Protein AF-A0A7H8INF2-F1 (afdb_monomer)

Solvent-accessible surface area (backbone atoms only — not comparable to full-atom values): 5301 Å² total; per-residue (Å²): 137,90,86,74,92,75,54,72,59,61,52,44,29,52,52,53,50,51,50,43,66,57,12,37,35,76,91,77,58,73,80,75,69,67,49,59,45,51,92,75,54,34,36,31,44,58,86,66,32,38,35,39,68,33,82,95,66,64,28,26,34,40,41,36,79,45,101,47,98,79,46,30,24,38,45,35,35,16,37,84,41,30,78,78,48,74,48,77,44,70,64,126

Structure (mmCIF, N/CA/C/O backbone):
data_AF-A0A7H8INF2-F1
#
_entry.id   AF-A0A7H8INF2-F1
#
loop_
_atom_site.group_PDB
_atom_site.id
_atom_site.type_symbol
_atom_site.label_atom_id
_atom_site.label_alt_id
_atom_site.label_comp_id
_atom_site.label_asym_id
_atom_site.label_entity_id
_atom_site.label_seq_id
_atom_site.pdbx_PDB_ins_code
_atom_site.Cartn_x
_atom_site.Cartn_y
_atom_site.Cartn_z
_atom_site.occupancy
_atom_site.B_iso_or_equiv
_atom_site.auth_seq_id
_atom_site.auth_comp_id
_atom_site.auth_asym_id
_atom_site.auth_atom_id
_atom_site.pdbx_PDB_model_num
ATOM 1 N N . MET A 1 1 ? -24.254 -4.826 23.995 1.00 55.56 1 MET A N 1
ATOM 2 C CA . MET A 1 1 ? -23.124 -4.205 23.269 1.00 55.56 1 MET A CA 1
ATOM 3 C C . MET A 1 1 ? -21.826 -4.576 23.984 1.00 55.56 1 MET A C 1
ATOM 5 O O . MET A 1 1 ? -21.693 -4.236 25.150 1.00 55.56 1 MET A O 1
ATOM 9 N N . ARG A 1 2 ? -20.917 -5.347 23.365 1.00 65.19 2 ARG A N 1
ATOM 10 C CA . ARG A 1 2 ? -19.604 -5.676 23.958 1.00 65.19 2 ARG A CA 1
ATOM 11 C C . ARG A 1 2 ? -18.587 -4.647 23.466 1.00 65.19 2 ARG A C 1
ATOM 13 O O . ARG A 1 2 ? -18.207 -4.692 22.303 1.00 65.19 2 ARG A O 1
ATOM 20 N N . VAL A 1 3 ? -18.180 -3.726 24.332 1.00 75.81 3 VAL A N 1
ATOM 21 C CA . VAL A 1 3 ? -17.122 -2.750 24.035 1.00 75.81 3 VAL A CA 1
ATOM 22 C C . VAL A 1 3 ? -15.789 -3.372 24.444 1.00 75.81 3 VAL A C 1
ATOM 24 O O . VAL A 1 3 ? -15.645 -3.823 25.578 1.00 75.81 3 VAL A O 1
ATOM 27 N N . LYS A 1 4 ? -14.829 -3.442 23.518 1.00 80.12 4 LYS A N 1
ATOM 28 C CA . LYS A 1 4 ? -13.450 -3.841 23.822 1.00 80.12 4 LYS A CA 1
ATOM 29 C C . LYS A 1 4 ? -12.559 -2.601 23.752 1.00 80.12 4 LYS A C 1
ATOM 31 O O . LYS A 1 4 ? -12.688 -1.855 22.781 1.00 80.12 4 LYS A O 1
ATOM 36 N N . PRO A 1 5 ? -11.660 -2.379 24.725 1.00 80.06 5 PRO A N 1
ATOM 37 C CA . PRO A 1 5 ? -10.669 -1.321 24.606 1.00 80.06 5 PRO A CA 1
ATOM 38 C C . PRO A 1 5 ? -9.761 -1.601 23.400 1.00 80.06 5 PRO A C 1
ATOM 40 O O . PRO A 1 5 ? -9.322 -2.734 23.182 1.00 80.06 5 PRO A O 1
ATOM 43 N N . VAL A 1 6 ? -9.504 -0.562 22.610 1.00 81.44 6 VAL A N 1
ATOM 44 C CA . VAL A 1 6 ? -8.567 -0.582 21.482 1.00 81.44 6 VAL A CA 1
ATOM 45 C C . VAL A 1 6 ? -7.364 0.255 21.894 1.00 81.44 6 VAL A C 1
ATOM 47 O O . VAL A 1 6 ? -7.522 1.413 22.272 1.00 81.44 6 VAL A O 1
ATOM 50 N N . ASP A 1 7 ? -6.170 -0.332 21.863 1.00 87.19 7 ASP A N 1
ATOM 51 C CA . ASP A 1 7 ? -4.945 0.428 22.098 1.00 87.19 7 ASP A CA 1
ATOM 52 C C . ASP A 1 7 ? -4.618 1.344 20.904 1.00 87.19 7 ASP A C 1
ATOM 54 O O . ASP A 1 7 ? -5.080 1.139 19.777 1.00 87.19 7 ASP A O 1
ATOM 58 N N . GLY A 1 8 ? -3.795 2.366 21.145 1.00 81.94 8 GLY A N 1
ATOM 59 C CA . GLY A 1 8 ? -3.453 3.357 20.123 1.00 81.94 8 GLY A CA 1
ATOM 60 C C . GLY A 1 8 ? -2.758 2.772 18.888 1.00 81.94 8 GLY A C 1
A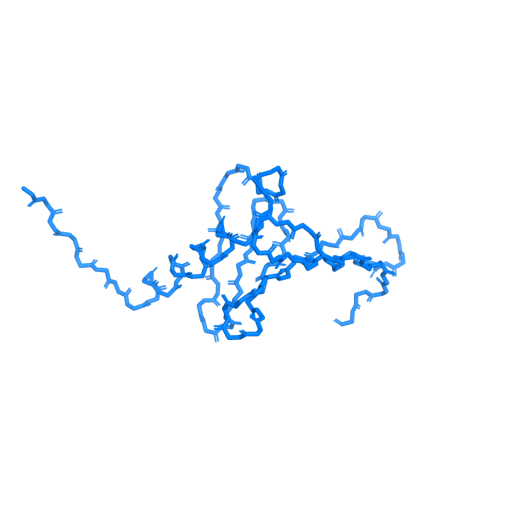TOM 61 O O . GLY A 1 8 ? -2.917 3.316 17.799 1.00 81.94 8 GLY A O 1
ATOM 62 N N . ARG A 1 9 ? -2.038 1.647 19.013 1.00 82.81 9 ARG A N 1
ATOM 63 C CA . ARG A 1 9 ? -1.349 1.012 17.876 1.00 82.81 9 ARG A CA 1
ATOM 64 C C . ARG A 1 9 ? -2.341 0.309 16.963 1.00 82.81 9 ARG A C 1
ATOM 66 O O . ARG A 1 9 ? -2.270 0.475 15.749 1.00 82.81 9 ARG A O 1
ATOM 73 N N . ARG A 1 10 ? -3.299 -0.419 17.540 1.00 83.12 10 ARG A N 1
ATOM 74 C CA . ARG A 1 10 ? -4.409 -1.033 16.800 1.00 83.12 10 ARG A CA 1
ATOM 75 C C . ARG A 1 10 ? -5.262 0.020 16.103 1.00 83.12 10 ARG A C 1
ATOM 77 O O . ARG A 1 10 ? -5.588 -0.152 14.933 1.00 83.12 10 ARG A O 1
ATOM 84 N N . ALA A 1 11 ? -5.582 1.119 16.789 1.00 85.31 11 ALA A N 1
ATOM 85 C CA . ALA A 1 11 ? -6.325 2.226 16.190 1.00 85.31 11 ALA A CA 1
ATOM 86 C C . ALA A 1 11 ? -5.552 2.879 15.030 1.00 85.31 11 ALA A C 1
ATOM 88 O O . ALA A 1 11 ? -6.130 3.143 13.976 1.00 85.31 11 ALA A O 1
ATOM 89 N N . ALA A 1 12 ? -4.242 3.089 15.193 1.00 85.19 12 ALA A N 1
ATOM 90 C CA . ALA A 1 12 ? -3.389 3.624 14.138 1.00 85.19 12 ALA A CA 1
ATOM 91 C C . ALA A 1 12 ? -3.325 2.685 12.924 1.00 85.19 12 ALA A C 1
ATOM 93 O O . ALA A 1 12 ? -3.567 3.138 11.811 1.00 85.19 12 ALA A O 1
ATOM 94 N N . GLY A 1 13 ? -3.098 1.383 13.125 1.00 87.19 13 GLY A N 1
ATOM 95 C CA . GLY A 1 13 ? -3.095 0.396 12.039 1.00 87.19 13 GLY A CA 1
ATOM 96 C C . GLY A 1 13 ? -4.424 0.343 11.279 1.00 87.19 13 GLY A C 1
ATOM 97 O O . GLY A 1 13 ? -4.434 0.364 10.051 1.00 87.19 13 GLY A O 1
ATOM 98 N N . ALA A 1 14 ? -5.554 0.372 11.994 1.00 88.19 14 ALA A N 1
ATOM 99 C CA . ALA A 1 14 ? -6.878 0.425 11.374 1.00 88.19 14 ALA A CA 1
ATOM 100 C C . ALA A 1 14 ? -7.094 1.711 10.557 1.00 88.19 14 ALA A C 1
ATOM 102 O O . ALA A 1 14 ? -7.653 1.658 9.463 1.00 88.19 14 ALA A O 1
ATOM 103 N N . ARG A 1 15 ? -6.618 2.863 11.054 1.00 88.75 15 ARG A N 1
ATOM 104 C CA . ARG A 1 15 ? -6.662 4.129 10.310 1.00 88.75 15 ARG A CA 1
ATOM 105 C C . ARG A 1 15 ? -5.827 4.057 9.035 1.00 88.75 15 ARG A C 1
ATOM 107 O O . ARG A 1 15 ? -6.292 4.535 8.008 1.00 88.75 15 ARG A O 1
ATOM 114 N N . LEU A 1 16 ? -4.634 3.460 9.089 1.00 89.81 16 LEU A N 1
ATOM 115 C CA . LEU A 1 16 ? -3.808 3.282 7.895 1.00 89.81 16 LEU A CA 1
ATOM 116 C C . LEU A 1 16 ? -4.549 2.452 6.841 1.00 89.81 16 LEU A C 1
ATOM 118 O O . LEU A 1 16 ? -4.615 2.848 5.679 1.00 89.81 16 LEU A O 1
ATOM 122 N N . LEU A 1 17 ? -5.156 1.338 7.264 1.00 91.56 17 LEU A N 1
ATOM 123 C CA . LEU A 1 17 ? -5.887 0.450 6.360 1.00 91.56 17 LEU A CA 1
ATOM 124 C C . LEU A 1 17 ? -7.084 1.158 5.724 1.00 91.56 17 LEU A C 1
ATOM 126 O O . LEU A 1 17 ? -7.309 1.019 4.527 1.00 91.56 17 LEU A O 1
ATOM 130 N N . ALA A 1 18 ? -7.816 1.961 6.498 1.00 91.94 18 ALA A N 1
ATOM 131 C CA . ALA A 1 18 ? -8.941 2.734 5.982 1.00 91.94 18 ALA A CA 1
ATOM 132 C C . ALA A 1 18 ? -8.525 3.707 4.865 1.00 91.94 18 ALA A C 1
ATOM 134 O O . ALA A 1 18 ? -9.226 3.803 3.862 1.00 91.94 18 ALA A O 1
ATOM 135 N N . VAL A 1 19 ? -7.378 4.386 5.003 1.00 93.25 19 VAL A N 1
ATOM 136 C CA . VAL A 1 19 ? -6.869 5.312 3.973 1.00 93.25 19 VAL A CA 1
ATOM 137 C C . VAL A 1 19 ? -6.485 4.557 2.698 1.00 93.25 19 VAL A C 1
ATOM 139 O O . VAL A 1 19 ? -6.809 5.009 1.602 1.00 93.25 19 VAL A O 1
ATOM 142 N N . VAL A 1 20 ? -5.861 3.380 2.824 1.00 94.12 20 VAL A N 1
ATOM 143 C CA . VAL A 1 20 ? -5.560 2.525 1.663 1.00 94.12 20 VAL A CA 1
ATOM 144 C C . VAL A 1 20 ? -6.836 2.081 0.960 1.00 94.12 20 VAL A C 1
ATOM 146 O O . VAL A 1 20 ? -6.960 2.292 -0.241 1.00 94.12 20 VAL A O 1
ATOM 149 N N . VAL A 1 21 ? -7.813 1.549 1.695 1.00 93.44 21 VAL A N 1
ATOM 150 C CA . VAL A 1 21 ? -9.090 1.091 1.120 1.00 93.44 21 VAL A CA 1
ATOM 151 C C . VAL A 1 2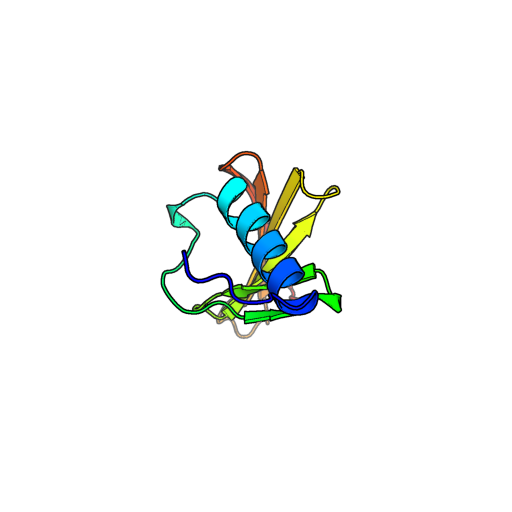1 ? -9.879 2.237 0.476 1.00 93.44 21 VAL A C 1
ATOM 153 O O . VAL A 1 21 ? -10.588 2.017 -0.500 1.00 93.44 21 VAL A O 1
ATOM 156 N N . GLN A 1 22 ? -9.759 3.459 0.998 1.00 94.50 22 GLN A N 1
ATOM 157 C CA . GLN A 1 22 ? -10.418 4.638 0.438 1.00 94.50 22 GLN A CA 1
ATOM 158 C C . GLN A 1 22 ? -9.824 5.067 -0.911 1.00 94.50 22 GLN A C 1
ATOM 160 O O . GLN A 1 22 ? -10.559 5.550 -1.773 1.00 94.50 22 GLN A O 1
ATOM 165 N N . HIS A 1 23 ? -8.506 4.955 -1.077 1.00 95.44 23 HIS A N 1
ATOM 166 C CA . HIS A 1 23 ? -7.813 5.539 -2.224 1.00 95.44 23 HIS A CA 1
ATOM 167 C C . HIS A 1 23 ? -7.367 4.532 -3.275 1.00 95.44 23 HIS A C 1
ATOM 169 O O . HIS A 1 23 ? -7.293 4.911 -4.441 1.00 95.44 23 HIS A O 1
ATOM 175 N N . ALA A 1 24 ? -7.087 3.288 -2.895 1.00 94.00 24 ALA A N 1
ATOM 176 C CA . ALA A 1 24 ? -6.715 2.236 -3.825 1.00 94.00 24 ALA A CA 1
ATOM 177 C C . ALA A 1 24 ? -7.925 1.731 -4.619 1.00 94.00 24 ALA A C 1
ATOM 179 O O . ALA A 1 24 ? -9.060 1.728 -4.142 1.00 94.00 24 ALA A O 1
ATOM 180 N N . GLU A 1 25 ? -7.672 1.253 -5.834 1.00 93.12 25 GLU A N 1
ATOM 181 C CA . GLU A 1 25 ? -8.675 0.500 -6.582 1.00 93.12 25 GLU A CA 1
ATOM 182 C C . GLU A 1 25 ? -8.980 -0.818 -5.868 1.00 93.12 25 GLU A C 1
ATOM 184 O O . GLU A 1 25 ? -8.067 -1.515 -5.428 1.00 93.12 25 GLU A O 1
ATOM 189 N N . LEU A 1 26 ? -10.256 -1.213 -5.803 1.00 89.81 26 LEU A N 1
ATOM 190 C CA . LEU A 1 26 ? -10.653 -2.460 -5.136 1.00 89.81 26 LEU A CA 1
ATOM 191 C C . LEU A 1 26 ? -9.932 -3.688 -5.718 1.00 89.81 26 LEU A C 1
ATOM 193 O O . LEU A 1 26 ? -9.581 -4.603 -4.981 1.00 89.81 26 LEU A O 1
ATOM 197 N N . ALA A 1 27 ? -9.675 -3.689 -7.029 1.00 92.31 27 ALA A N 1
ATOM 198 C CA . ALA A 1 27 ? -8.949 -4.756 -7.715 1.00 92.31 27 ALA A CA 1
ATOM 199 C C . ALA A 1 27 ? -7.461 -4.844 -7.321 1.00 92.31 27 ALA A C 1
ATOM 201 O O . ALA A 1 27 ? -6.837 -5.877 -7.544 1.00 92.31 27 ALA A O 1
ATOM 202 N N . ALA A 1 28 ? -6.895 -3.783 -6.740 1.00 92.00 28 ALA A N 1
ATOM 203 C CA . ALA A 1 28 ? -5.512 -3.743 -6.276 1.00 92.00 28 ALA A CA 1
ATOM 204 C C . ALA A 1 28 ? -5.343 -4.233 -4.828 1.00 92.00 28 ALA A C 1
ATOM 206 O O . ALA A 1 28 ? -4.209 -4.314 -4.360 1.00 92.00 28 ALA A O 1
ATOM 207 N N . LEU A 1 29 ? -6.440 -4.533 -4.119 1.00 92.88 29 LEU A N 1
ATOM 208 C CA . LEU A 1 29 ? -6.432 -4.949 -2.717 1.00 92.88 29 LEU A CA 1
ATOM 209 C C . LEU A 1 29 ? -6.503 -6.480 -2.606 1.00 92.88 29 LEU A C 1
ATOM 211 O O . LEU A 1 29 ? -7.580 -7.051 -2.811 1.00 92.88 29 LEU A O 1
ATOM 215 N N . PRO A 1 30 ? -5.403 -7.169 -2.253 1.00 93.00 30 PRO A N 1
ATOM 216 C CA . PRO A 1 30 ? -5.441 -8.615 -2.113 1.00 93.00 30 PRO A CA 1
ATOM 217 C C . PRO A 1 30 ? -6.242 -9.041 -0.873 1.00 93.00 30 PRO A C 1
ATOM 219 O O . PRO A 1 30 ? -6.193 -8.383 0.179 1.00 93.00 30 PRO A O 1
ATOM 222 N N . PRO A 1 31 ? -6.966 -10.172 -0.954 1.00 91.19 31 PRO A N 1
ATOM 223 C CA . PRO A 1 31 ? -7.601 -10.761 0.213 1.00 91.19 31 PRO A CA 1
ATOM 224 C C . PRO A 1 31 ? -6.535 -11.293 1.180 1.00 91.19 31 PRO A C 1
ATOM 226 O O . PRO A 1 31 ? -5.487 -11.779 0.764 1.00 91.19 31 PRO A O 1
ATOM 229 N N . GLY A 1 32 ? -6.826 -11.272 2.480 1.00 91.00 32 GLY A N 1
ATOM 230 C CA . GLY A 1 32 ? -5.972 -11.897 3.492 1.00 91.00 32 GLY A CA 1
ATOM 231 C C . GLY A 1 32 ? -5.614 -10.977 4.651 1.00 91.00 32 GLY A C 1
ATOM 232 O O . GLY A 1 32 ? -6.210 -9.917 4.842 1.00 91.00 32 GLY A O 1
ATOM 233 N N . ALA A 1 33 ? -4.665 -11.427 5.471 1.00 91.12 33 ALA A N 1
ATOM 234 C CA . ALA A 1 33 ? -4.202 -10.686 6.635 1.00 91.12 33 ALA A CA 1
ATOM 235 C C . ALA A 1 33 ? -3.161 -9.639 6.227 1.00 91.12 33 ALA A C 1
ATOM 237 O O . ALA A 1 33 ? -2.202 -9.950 5.529 1.00 91.12 33 ALA A O 1
ATOM 238 N N . TRP A 1 34 ? -3.354 -8.414 6.705 1.00 92.62 34 TRP A N 1
ATOM 239 C CA . TRP A 1 34 ? -2.427 -7.307 6.508 1.00 92.62 34 TRP A CA 1
ATOM 240 C C . TRP A 1 34 ? -1.671 -7.042 7.807 1.00 92.62 34 TRP A C 1
ATOM 242 O O . TRP A 1 34 ? -2.228 -7.171 8.903 1.00 92.62 34 TRP A O 1
ATOM 252 N N . THR A 1 35 ? -0.415 -6.631 7.687 1.00 91.44 35 THR A N 1
ATOM 253 C CA . THR A 1 35 ? 0.430 -6.252 8.822 1.00 91.44 35 THR A CA 1
ATOM 254 C C . THR A 1 35 ? 0.641 -4.746 8.814 1.00 91.44 35 THR A C 1
ATOM 256 O O . THR A 1 35 ? 0.919 -4.161 7.774 1.00 91.44 35 THR A O 1
ATOM 259 N N . SER A 1 36 ? 0.516 -4.094 9.971 1.00 88.00 36 SER A N 1
ATOM 260 C CA . SER A 1 36 ? 0.722 -2.648 10.092 1.00 88.00 36 SER A CA 1
ATOM 261 C C . SER A 1 36 ? 1.950 -2.318 10.926 1.00 88.00 36 SER A C 1
ATOM 263 O O . SER A 1 36 ? 2.046 -2.768 12.070 1.00 88.00 36 SER A O 1
ATOM 265 N N . GLU A 1 37 ? 2.809 -1.437 10.421 1.00 83.56 37 GLU A N 1
ATOM 266 C CA . GLU A 1 37 ? 3.856 -0.787 11.207 1.00 83.56 37 GLU A CA 1
ATOM 267 C C . GLU A 1 37 ? 3.437 0.661 11.499 1.00 83.56 37 GLU A C 1
ATOM 269 O O . GLU A 1 37 ? 3.805 1.614 10.810 1.00 83.56 37 GLU A O 1
ATOM 274 N N . ALA A 1 38 ? 2.611 0.824 12.538 1.00 70.88 38 ALA A N 1
ATOM 275 C CA . ALA A 1 38 ? 1.948 2.090 12.861 1.00 70.88 38 ALA A CA 1
ATOM 276 C C . ALA A 1 38 ? 2.911 3.272 13.084 1.00 70.88 38 ALA A C 1
ATOM 278 O O . ALA A 1 38 ? 2.562 4.406 12.771 1.00 70.88 38 ALA A O 1
ATOM 279 N N . SER A 1 39 ? 4.117 3.020 13.603 1.00 73.06 39 SER A N 1
ATOM 280 C CA . SER A 1 39 ? 5.144 4.049 13.818 1.00 73.06 39 SER A CA 1
ATOM 281 C C . SER A 1 39 ? 5.726 4.614 12.525 1.00 73.06 39 SER A C 1
ATOM 283 O O . SER A 1 39 ? 6.242 5.726 12.544 1.00 73.06 39 SER A O 1
ATOM 285 N N . GLN A 1 40 ? 5.654 3.865 11.422 1.00 69.62 40 GLN A N 1
ATOM 286 C CA . GLN A 1 40 ? 6.221 4.258 10.130 1.00 69.62 40 GLN A CA 1
ATOM 287 C C . GLN A 1 40 ? 5.156 4.631 9.093 1.00 69.62 40 GLN A C 1
ATOM 289 O O . GLN A 1 40 ? 5.505 4.994 7.975 1.00 69.62 40 GLN A O 1
ATOM 294 N N . GLY A 1 41 ? 3.865 4.538 9.436 1.00 80.50 41 GLY A N 1
ATOM 295 C CA . GLY A 1 41 ? 2.780 4.825 8.494 1.00 80.50 41 GLY A CA 1
ATOM 296 C C . GLY A 1 41 ? 2.702 3.829 7.333 1.00 80.50 41 GLY A C 1
ATOM 297 O O . GLY A 1 41 ? 2.270 4.200 6.245 1.00 80.50 41 GLY A O 1
ATOM 298 N N . ARG A 1 42 ? 3.142 2.583 7.563 1.00 88.62 42 ARG A N 1
ATOM 299 C CA . ARG A 1 42 ? 3.251 1.534 6.543 1.00 88.62 42 ARG A CA 1
ATOM 300 C C . ARG A 1 42 ? 2.295 0.383 6.811 1.00 88.62 42 ARG A C 1
ATOM 302 O O . ARG A 1 42 ? 2.077 -0.004 7.966 1.00 88.62 42 ARG A O 1
ATOM 309 N N . LEU A 1 43 ? 1.783 -0.199 5.736 1.00 93.50 43 LEU A N 1
ATOM 310 C CA . LEU A 1 43 ? 1.118 -1.497 5.754 1.00 93.50 43 LEU A CA 1
ATOM 311 C C . LEU A 1 43 ? 1.848 -2.455 4.827 1.00 93.50 43 LEU A C 1
ATOM 313 O O . LEU A 1 43 ? 2.392 -2.037 3.817 1.00 93.50 43 LEU A O 1
ATOM 317 N N . MET A 1 44 ? 1.827 -3.732 5.161 1.00 94.88 44 MET A N 1
ATOM 318 C CA . MET A 1 44 ? 2.216 -4.812 4.270 1.00 94.88 44 MET A CA 1
ATOM 319 C C . MET A 1 44 ? 0.990 -5.683 4.048 1.00 94.88 44 MET A C 1
ATOM 321 O O . MET A 1 44 ? 0.354 -6.104 5.022 1.00 94.88 44 MET A O 1
ATOM 325 N N . ASP A 1 45 ? 0.630 -5.906 2.793 1.00 95.50 45 ASP A N 1
ATOM 326 C CA . ASP A 1 45 ? -0.503 -6.759 2.458 1.00 95.50 45 ASP A CA 1
ATOM 327 C C . ASP A 1 45 ? -0.123 -8.247 2.427 1.00 95.50 45 ASP A C 1
ATOM 329 O O . ASP A 1 45 ? 1.003 -8.640 2.740 1.00 95.50 45 ASP A O 1
ATOM 333 N N . ALA A 1 46 ? -1.096 -9.092 2.090 1.00 94.25 46 ALA A N 1
ATOM 334 C CA . ALA A 1 46 ? -0.917 -10.539 2.046 1.00 94.25 46 ALA A CA 1
ATOM 335 C C . ALA A 1 46 ? 0.014 -11.020 0.914 1.00 94.25 46 ALA A C 1
ATOM 337 O O . ALA A 1 46 ? 0.495 -12.151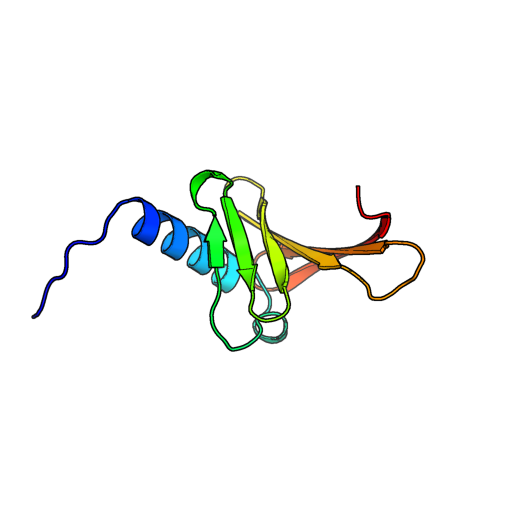 0.980 1.00 94.25 46 ALA A O 1
ATOM 338 N N . GLU A 1 47 ? 0.271 -10.192 -0.103 1.00 94.75 47 GLU A N 1
ATOM 339 C CA . GLU A 1 47 ? 1.203 -10.489 -1.199 1.00 94.75 47 GLU A CA 1
ATOM 340 C C . GLU A 1 47 ? 2.633 -10.022 -0.879 1.00 94.75 47 GLU A C 1
ATOM 342 O O . GLU A 1 47 ? 3.578 -10.396 -1.574 1.00 94.75 47 GLU A O 1
ATOM 347 N N . GLY A 1 48 ? 2.807 -9.263 0.207 1.00 94.12 48 GLY A N 1
ATOM 348 C CA . GLY A 1 48 ? 4.082 -8.680 0.608 1.00 94.12 48 GLY A CA 1
ATOM 349 C C . GLY A 1 48 ? 4.340 -7.300 0.004 1.00 94.12 48 GLY A C 1
ATOM 350 O O . GLY A 1 48 ? 5.439 -6.769 0.184 1.00 94.12 48 GLY A O 1
ATOM 351 N N . ASP A 1 49 ? 3.353 -6.698 -0.667 1.00 95.81 49 ASP A N 1
ATOM 352 C CA . ASP A 1 49 ? 3.469 -5.324 -1.142 1.00 95.81 49 ASP A CA 1
ATOM 353 C C . ASP A 1 49 ? 3.368 -4.359 0.042 1.00 95.81 49 ASP A C 1
ATOM 355 O O . ASP A 1 49 ? 2.593 -4.554 0.986 1.00 95.81 49 ASP A O 1
ATOM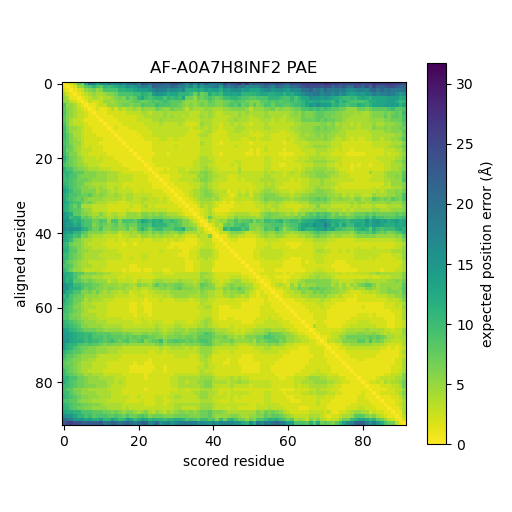 359 N N . VAL A 1 50 ? 4.160 -3.290 -0.015 1.00 95.19 50 VAL A N 1
ATOM 360 C CA . VAL A 1 50 ? 4.208 -2.274 1.036 1.00 95.19 50 VAL A CA 1
ATOM 361 C C . VAL A 1 50 ? 3.399 -1.061 0.608 1.00 95.19 50 VAL A C 1
ATOM 363 O O . VAL A 1 50 ? 3.626 -0.494 -0.456 1.00 95.19 50 VAL A O 1
ATOM 366 N N . TRP A 1 51 ? 2.481 -0.631 1.461 1.00 95.44 51 TRP A N 1
ATOM 367 C CA . TRP A 1 51 ? 1.622 0.518 1.239 1.00 95.44 51 TRP A CA 1
ATOM 368 C C . TRP A 1 51 ? 2.022 1.693 2.128 1.00 95.44 51 TRP A C 1
ATOM 370 O O . TRP A 1 51 ? 2.280 1.522 3.324 1.00 95.44 51 TRP A O 1
ATOM 380 N N . PHE A 1 52 ? 2.014 2.890 1.547 1.00 92.50 52 PHE A N 1
ATOM 381 C CA . PHE A 1 52 ? 2.382 4.154 2.182 1.00 92.50 52 PHE A CA 1
ATOM 382 C C . PHE A 1 52 ? 1.235 5.146 2.068 1.00 92.50 52 PHE A C 1
ATOM 384 O O . PHE A 1 52 ? 0.529 5.178 1.059 1.00 92.50 52 PHE A O 1
ATOM 391 N N . ILE A 1 53 ? 1.076 5.982 3.090 1.00 91.62 53 ILE A N 1
ATOM 392 C CA . ILE A 1 53 ? 0.207 7.152 3.010 1.00 91.62 53 ILE A CA 1
ATOM 393 C C . ILE A 1 53 ? 1.025 8.346 2.546 1.00 91.62 53 ILE A C 1
ATOM 395 O O . ILE A 1 53 ? 2.029 8.684 3.166 1.00 91.62 53 ILE A O 1
ATOM 399 N N . GLU A 1 54 ? 0.523 9.028 1.526 1.00 90.19 54 GLU A N 1
ATOM 400 C CA . GLU A 1 54 ? 1.118 10.229 0.959 1.00 90.19 54 GLU A CA 1
ATOM 401 C C . GLU A 1 54 ? 0.182 11.434 1.099 1.00 90.19 54 GLU A C 1
ATOM 403 O O . GLU A 1 54 ? -1.018 11.301 1.372 1.00 90.19 54 GLU A O 1
ATOM 408 N N . ASP A 1 55 ? 0.743 12.633 0.915 1.00 86.44 55 ASP A N 1
ATOM 409 C CA . ASP A 1 5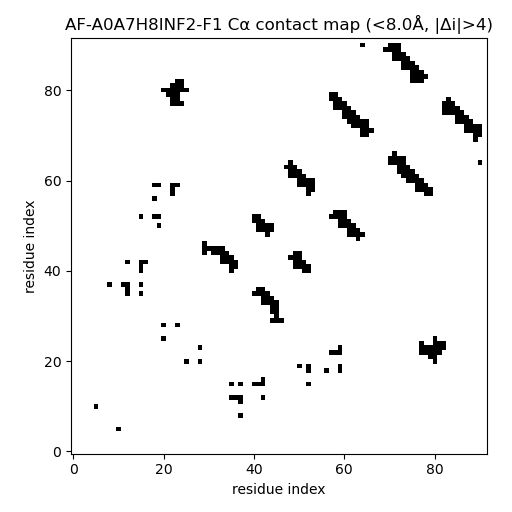5 ? -0.016 13.893 0.832 1.00 86.44 55 ASP A CA 1
ATOM 410 C C . ASP A 1 55 ? -0.993 14.088 2.014 1.00 86.44 55 ASP A C 1
ATOM 412 O O . ASP A 1 55 ? -2.171 14.418 1.859 1.00 86.44 55 ASP A O 1
ATOM 416 N N . GLY A 1 56 ? -0.528 13.767 3.228 1.00 85.06 56 GLY A N 1
ATOM 417 C CA . GLY A 1 56 ? -1.321 13.891 4.454 1.00 85.06 56 GLY A CA 1
ATOM 418 C C . GLY A 1 56 ? -2.569 12.998 4.513 1.00 85.06 56 GLY A C 1
ATOM 419 O O . GLY A 1 56 ? -3.486 13.305 5.277 1.00 85.06 56 GLY A O 1
ATOM 420 N N . GLY A 1 57 ? -2.629 11.915 3.730 1.00 86.44 57 GLY A N 1
ATOM 421 C CA . GLY A 1 57 ? -3.798 11.032 3.663 1.00 86.44 57 GLY A CA 1
ATOM 422 C C . G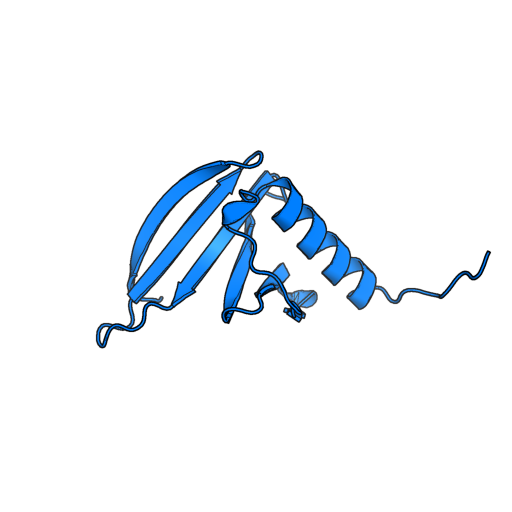LY A 1 57 ? -4.682 11.226 2.439 1.00 86.44 57 GLY A C 1
ATOM 423 O O . GLY A 1 57 ? -5.800 10.731 2.459 1.00 86.44 57 GLY A O 1
ATOM 424 N N . ARG A 1 58 ? -4.224 11.954 1.414 1.00 92.19 58 ARG A N 1
ATOM 425 C CA . ARG A 1 58 ? -4.975 12.198 0.165 1.00 92.19 58 ARG A CA 1
ATOM 426 C C . ARG A 1 58 ? -4.568 11.285 -0.988 1.00 92.19 58 ARG A C 1
ATOM 428 O O . ARG A 1 58 ? -5.162 11.336 -2.063 1.00 92.19 58 ARG A O 1
ATOM 435 N N . ALA A 1 59 ? -3.506 10.516 -0.808 1.00 94.88 59 ALA A N 1
ATOM 436 C CA . ALA A 1 59 ? -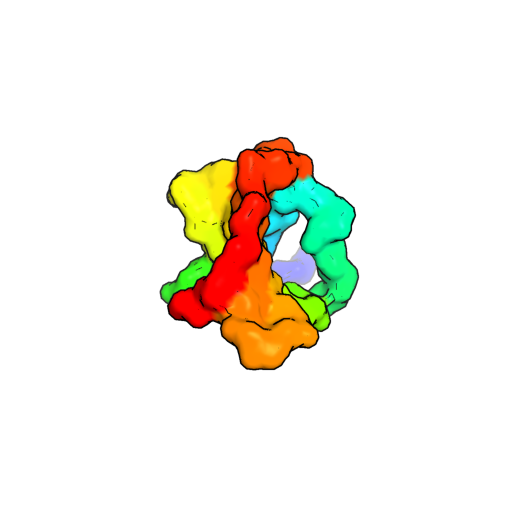3.056 9.515 -1.755 1.00 94.88 59 ALA A CA 1
ATOM 437 C C . ALA A 1 59 ? -2.407 8.361 -0.995 1.00 94.88 59 ALA A C 1
ATOM 439 O O . ALA A 1 59 ? -1.991 8.509 0.159 1.00 94.88 59 ALA A O 1
ATOM 440 N N . VAL A 1 60 ? -2.306 7.218 -1.660 1.00 95.44 60 VAL A N 1
ATOM 441 C CA . VAL A 1 60 ? -1.530 6.084 -1.167 1.00 95.44 60 VAL A CA 1
ATOM 442 C C . VAL A 1 60 ? -0.612 5.571 -2.253 1.00 95.44 60 VAL A C 1
ATOM 444 O O . VAL A 1 60 ? -0.943 5.633 -3.435 1.00 95.44 60 VAL A O 1
ATOM 447 N N . GLN A 1 61 ? 0.538 5.053 -1.854 1.00 96.12 61 GLN A N 1
ATOM 448 C CA . GLN A 1 61 ? 1.453 4.376 -2.759 1.00 96.12 61 GLN A CA 1
ATOM 449 C C . GLN A 1 61 ? 1.543 2.904 -2.402 1.00 96.12 61 GLN A C 1
ATOM 451 O O . GLN A 1 61 ? 1.531 2.561 -1.224 1.00 96.12 61 GLN A O 1
ATOM 456 N N . ARG A 1 62 ? 1.661 2.049 -3.413 1.00 96.69 62 ARG A N 1
ATOM 457 C CA . ARG A 1 62 ? 1.989 0.632 -3.281 1.00 96.69 62 ARG A CA 1
ATOM 458 C C . ARG A 1 62 ? 3.353 0.384 -3.902 1.00 96.69 62 ARG A C 1
ATOM 460 O O . ARG A 1 62 ? 3.535 0.650 -5.088 1.00 96.69 62 ARG A O 1
ATOM 467 N N . LEU A 1 63 ? 4.275 -0.157 -3.119 1.00 96.62 63 LEU A N 1
ATOM 468 C CA . LEU A 1 63 ? 5.566 -0.658 -3.564 1.00 96.62 63 LEU A CA 1
ATOM 469 C C . LEU A 1 63 ? 5.508 -2.180 -3.663 1.00 96.62 63 LEU A C 1
ATOM 471 O O . LEU A 1 63 ? 5.327 -2.867 -2.658 1.00 96.62 63 LEU A O 1
ATOM 475 N N . ARG A 1 64 ? 5.710 -2.688 -4.875 1.00 96.62 64 ARG A N 1
ATOM 476 C CA . ARG A 1 64 ? 5.753 -4.113 -5.194 1.00 96.62 64 ARG A CA 1
ATOM 477 C C . ARG A 1 64 ? 7.149 -4.503 -5.638 1.00 96.62 64 ARG A C 1
ATOM 479 O O . ARG A 1 64 ? 7.650 -3.984 -6.634 1.00 96.62 64 ARG A O 1
ATOM 486 N N . PHE A 1 65 ? 7.772 -5.445 -4.940 1.00 95.12 65 PHE A N 1
ATOM 487 C CA . PHE A 1 65 ? 9.061 -5.992 -5.358 1.00 95.12 65 PHE A CA 1
ATOM 488 C C . PHE A 1 65 ? 8.860 -6.961 -6.521 1.00 95.12 65 PHE A C 1
ATOM 490 O O . PHE A 1 65 ? 8.099 -7.922 -6.426 1.00 95.12 65 PHE A O 1
ATOM 497 N N . LEU A 1 66 ? 9.541 -6.709 -7.638 1.00 94.81 66 LEU A N 1
ATOM 498 C CA . LEU A 1 66 ? 9.405 -7.540 -8.825 1.00 94.81 66 LEU A CA 1
ATOM 499 C C . LEU A 1 66 ? 10.353 -8.741 -8.735 1.00 94.81 66 LEU A C 1
ATOM 501 O O . LEU A 1 66 ? 11.506 -8.584 -8.325 1.00 94.81 66 LEU A O 1
ATOM 505 N N . PRO A 1 67 ? 9.931 -9.935 -9.188 1.00 91.25 67 PRO A N 1
ATOM 506 C CA . PRO A 1 67 ? 10.762 -11.136 -9.189 1.00 91.25 67 PRO A CA 1
ATOM 507 C C . PRO A 1 67 ? 11.793 -11.108 -10.335 1.00 91.25 67 PRO A C 1
ATOM 509 O O . PRO A 1 67 ? 11.897 -12.041 -11.129 1.00 91.25 67 PRO A O 1
ATOM 512 N N . CYS A 1 68 ? 12.556 -10.019 -10.456 1.00 90.44 68 CYS A N 1
ATOM 513 C CA . CYS A 1 68 ? 13.648 -9.883 -11.410 1.00 90.44 68 CYS A CA 1
ATOM 514 C C . CYS A 1 68 ? 14.999 -9.910 -10.695 1.00 90.44 68 CYS A C 1
ATOM 516 O O . CYS A 1 68 ? 15.163 -9.374 -9.601 1.00 90.44 68 CYS A O 1
ATOM 518 N N . ARG A 1 69 ? 16.022 -10.455 -11.364 1.00 92.00 69 ARG A N 1
ATOM 519 C CA . ARG A 1 69 ? 17.408 -10.428 -10.857 1.00 92.00 69 ARG A CA 1
ATOM 520 C C . ARG A 1 69 ? 17.970 -9.011 -10.710 1.00 92.00 69 ARG A C 1
ATOM 522 O O . ARG A 1 69 ? 18.958 -8.821 -10.016 1.00 92.00 69 ARG A O 1
ATOM 529 N N . CYS A 1 70 ? 17.348 -8.040 -11.375 1.00 91.69 70 CYS A N 1
ATOM 530 C CA . CYS A 1 70 ? 17.691 -6.629 -11.305 1.00 91.69 70 CYS A CA 1
ATOM 531 C C . CYS A 1 70 ? 17.301 -5.938 -9.989 1.00 91.69 70 CYS A C 1
ATOM 533 O O . CYS A 1 70 ? 17.736 -4.811 -9.775 1.00 91.69 70 CYS A O 1
ATOM 535 N N . GLY A 1 71 ? 16.491 -6.570 -9.130 1.00 91.25 71 GLY A N 1
ATOM 536 C CA . GLY A 1 71 ? 16.015 -5.935 -7.897 1.00 91.25 71 GLY A CA 1
ATOM 537 C C . GLY A 1 71 ? 15.096 -4.736 -8.152 1.00 91.25 71 GLY A C 1
ATOM 538 O O . GLY A 1 71 ? 15.136 -3.755 -7.414 1.00 91.25 71 GLY A O 1
ATOM 539 N N . CYS A 1 72 ? 14.304 -4.775 -9.226 1.00 96.19 72 CYS A N 1
ATOM 540 C CA . CYS A 1 72 ? 13.345 -3.717 -9.519 1.00 96.19 72 CYS A CA 1
ATOM 541 C C . CYS A 1 72 ? 12.127 -3.786 -8.594 1.00 96.19 72 CYS A C 1
ATOM 543 O O . CYS A 1 72 ? 11.733 -4.855 -8.125 1.00 96.19 72 CYS A O 1
ATOM 545 N N . ALA A 1 73 ? 11.487 -2.640 -8.417 1.00 97.06 73 ALA A N 1
ATOM 546 C CA . ALA A 1 73 ? 10.180 -2.513 -7.812 1.00 97.06 73 ALA A CA 1
ATOM 547 C C . ALA A 1 73 ? 9.249 -1.698 -8.719 1.00 97.06 73 ALA A C 1
ATOM 549 O O . ALA A 1 73 ? 9.692 -0.874 -9.523 1.00 97.06 73 ALA A O 1
ATOM 550 N N . GLU A 1 74 ? 7.955 -1.956 -8.584 1.00 97.19 74 GLU A N 1
ATOM 551 C CA . GLU A 1 74 ? 6.879 -1.125 -9.109 1.00 97.19 74 GLU A CA 1
ATOM 552 C C . GLU A 1 74 ? 6.376 -0.228 -7.974 1.00 97.19 74 GLU A C 1
ATOM 554 O O . GLU A 1 74 ? 5.994 -0.729 -6.916 1.00 97.19 74 GLU A O 1
ATOM 559 N N . LEU A 1 75 ? 6.357 1.085 -8.196 1.00 97.12 75 LEU A N 1
ATOM 560 C CA . LEU A 1 75 ? 5.694 2.049 -7.328 1.00 97.12 75 LEU A CA 1
ATOM 561 C C . LEU A 1 75 ? 4.429 2.538 -8.033 1.00 97.12 75 LEU A C 1
ATOM 563 O O . LEU A 1 75 ? 4.498 3.184 -9.077 1.00 97.12 75 LEU A O 1
ATOM 567 N N . THR A 1 76 ? 3.270 2.217 -7.468 1.00 97.75 76 THR A N 1
ATOM 568 C CA . THR A 1 76 ? 1.965 2.647 -7.987 1.00 97.75 76 THR A CA 1
ATOM 569 C C . THR A 1 76 ? 1.347 3.656 -7.034 1.00 97.75 76 THR A C 1
ATOM 571 O O . THR A 1 76 ? 1.259 3.378 -5.841 1.00 97.75 76 THR A O 1
ATOM 574 N N . THR A 1 77 ? 0.901 4.808 -7.532 1.00 97.19 77 THR A N 1
ATOM 575 C CA . THR A 1 77 ? 0.200 5.816 -6.726 1.00 97.19 77 THR A CA 1
ATOM 576 C C . THR A 1 77 ? -1.290 5.776 -7.027 1.00 97.19 77 THR A C 1
ATOM 578 O O . THR A 1 77 ? -1.699 5.833 -8.188 1.00 97.19 77 THR A O 1
ATOM 581 N N . TYR A 1 78 ? -2.097 5.747 -5.971 1.00 97.25 78 TYR A N 1
ATOM 582 C CA . TYR A 1 78 ? -3.548 5.782 -6.038 1.00 97.25 78 TYR A CA 1
ATOM 583 C C . TYR A 1 78 ? -4.111 7.022 -5.348 1.00 97.25 78 TYR A C 1
ATOM 585 O O . TYR A 1 78 ? -3.605 7.478 -4.317 1.00 97.25 78 TYR A O 1
ATOM 593 N N . ARG A 1 79 ? -5.196 7.549 -5.909 1.00 96.38 79 ARG A N 1
ATOM 594 C CA . ARG A 1 79 ? -5.973 8.663 -5.363 1.00 96.38 79 ARG A CA 1
ATOM 595 C C . ARG A 1 79 ? -7.432 8.487 -5.763 1.00 96.38 79 ARG A C 1
ATOM 597 O O . ARG A 1 79 ? -7.727 8.098 -6.886 1.00 96.38 79 ARG A O 1
ATOM 604 N N . ASP A 1 80 ? -8.331 8.779 -4.828 1.00 94.75 80 ASP A N 1
ATOM 605 C CA . ASP A 1 80 ? -9.789 8.719 -5.024 1.00 94.75 80 ASP A CA 1
ATOM 606 C C . ASP A 1 80 ? -10.303 7.431 -5.703 1.00 94.75 80 ASP A C 1
ATOM 608 O O . ASP A 1 80 ? -11.173 7.465 -6.575 1.00 94.75 80 ASP A O 1
ATOM 612 N N . GLY A 1 81 ? -9.751 6.283 -5.297 1.00 93.75 81 GLY A N 1
ATOM 613 C CA . GLY A 1 81 ? -10.154 4.962 -5.778 1.00 93.75 81 GLY A CA 1
ATOM 614 C C . GLY A 1 81 ? -9.648 4.636 -7.182 1.00 93.75 81 GLY A C 1
ATOM 615 O O . GLY A 1 81 ? -10.282 3.832 -7.862 1.00 93.75 81 GLY A O 1
ATOM 616 N N . ARG A 1 82 ? -8.579 5.297 -7.647 1.00 95.19 82 ARG A N 1
ATOM 617 C CA . ARG A 1 82 ? -8.003 5.133 -8.990 1.00 95.19 82 ARG A CA 1
ATOM 618 C C . ARG A 1 82 ? -6.485 5.166 -8.972 1.00 95.19 82 ARG A C 1
ATOM 620 O O . ARG A 1 82 ? -5.891 5.928 -8.209 1.00 95.19 82 ARG A O 1
ATOM 627 N N . GLU A 1 83 ? -5.862 4.394 -9.852 1.00 96.81 83 GLU A N 1
ATOM 628 C CA . GLU A 1 83 ? -4.444 4.558 -10.176 1.00 96.81 83 GLU A CA 1
ATOM 629 C C . GLU A 1 83 ? -4.221 5.882 -10.923 1.00 96.81 83 GLU A C 1
ATOM 631 O O . GLU A 1 83 ? -4.918 6.192 -11.892 1.00 96.81 83 GLU A O 1
ATOM 636 N N . ILE A 1 84 ? -3.245 6.675 -10.472 1.00 96.81 84 ILE A N 1
ATOM 637 C CA . ILE A 1 84 ? -2.862 7.942 -11.120 1.00 96.81 84 ILE A CA 1
ATOM 638 C C . ILE A 1 84 ? -1.448 7.912 -11.701 1.00 96.81 84 ILE A C 1
ATOM 640 O O . ILE A 1 84 ? -1.145 8.688 -12.605 1.00 96.81 84 ILE A O 1
ATOM 644 N N . SER A 1 85 ? -0.582 7.032 -11.197 1.00 97.00 85 SER A N 1
ATOM 645 C CA . SER A 1 85 ? 0.748 6.806 -11.756 1.00 97.00 85 SER A CA 1
ATOM 646 C C . SER A 1 85 ? 1.267 5.418 -11.412 1.00 97.00 85 SER A C 1
ATOM 648 O O . SER A 1 85 ? 0.916 4.842 -10.380 1.00 97.00 85 SER A O 1
ATOM 650 N N . ARG A 1 86 ? 2.150 4.912 -12.274 1.00 97.50 86 ARG A N 1
ATOM 651 C CA . ARG A 1 86 ? 2.879 3.665 -12.079 1.00 97.50 86 ARG A CA 1
ATOM 652 C C . ARG A 1 86 ? 4.261 3.785 -12.686 1.00 97.50 86 ARG A C 1
ATOM 654 O O . ARG A 1 86 ? 4.403 4.123 -13.860 1.00 97.50 86 ARG A O 1
ATOM 661 N N . GLU A 1 87 ? 5.268 3.477 -11.887 1.00 97.25 87 GLU A N 1
ATOM 662 C CA . GLU A 1 87 ? 6.669 3.571 -12.275 1.00 97.25 87 GLU A CA 1
ATOM 663 C C . GLU A 1 87 ? 7.397 2.282 -11.905 1.00 97.25 87 GLU A C 1
ATOM 665 O O . GLU A 1 87 ? 7.176 1.718 -10.835 1.00 97.25 87 GLU A O 1
ATOM 670 N N . VAL A 1 88 ? 8.273 1.809 -12.793 1.00 96.88 88 VAL A N 1
ATOM 671 C CA . VAL A 1 88 ? 9.124 0.639 -12.552 1.00 96.88 88 VAL A CA 1
ATOM 672 C C . VAL A 1 88 ? 10.577 1.079 -12.587 1.00 96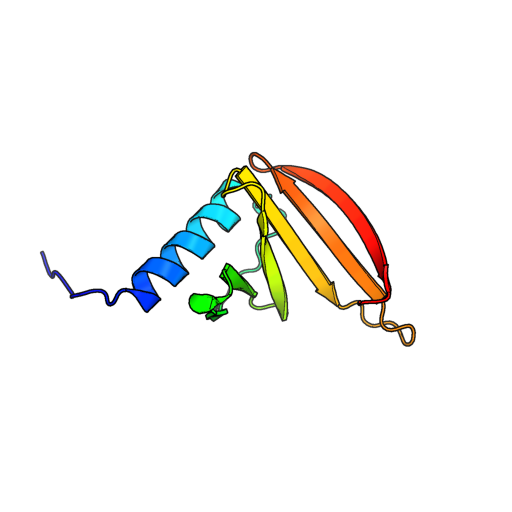.88 88 VAL A C 1
ATOM 674 O O . VAL A 1 88 ? 11.028 1.689 -13.557 1.00 96.88 88 VAL A O 1
ATOM 677 N N . GLY A 1 89 ? 11.325 0.741 -11.543 1.00 94.62 89 GLY A N 1
ATOM 678 C CA . GLY A 1 89 ? 12.733 1.100 -11.430 1.00 94.62 89 GLY A CA 1
ATOM 679 C C . GLY A 1 89 ? 13.457 0.281 -10.367 1.00 94.62 89 GLY A C 1
ATOM 680 O O . GLY A 1 89 ? 12.861 -0.614 -9.771 1.00 94.62 89 GLY A O 1
ATOM 681 N N . PRO A 1 90 ? 14.749 0.550 -10.121 1.00 90.25 90 PRO A N 1
ATOM 682 C CA . PRO A 1 90 ? 15.490 -0.095 -9.040 1.00 90.25 90 PRO A CA 1
ATOM 683 C C . PRO A 1 90 ? 14.811 0.165 -7.689 1.00 90.25 90 PRO A C 1
ATOM 685 O O . PRO A 1 90 ? 14.445 1.310 -7.415 1.00 90.25 90 PRO A O 1
ATOM 688 N N . ALA A 1 91 ? 14.679 -0.859 -6.840 1.00 79.50 91 ALA A N 1
ATOM 689 C CA . ALA A 1 91 ? 14.286 -0.660 -5.448 1.00 79.50 91 ALA A CA 1
ATOM 690 C C . ALA A 1 91 ? 15.386 0.156 -4.744 1.00 79.50 91 ALA A C 1
ATOM 692 O O . ALA A 1 91 ? 16.518 -0.317 -4.625 1.00 79.50 91 ALA A O 1
ATOM 693 N N . ARG A 1 92 ? 15.089 1.405 -4.373 1.00 61.28 92 ARG A N 1
ATOM 694 C CA . ARG A 1 92 ? 16.018 2.305 -3.671 1.00 61.28 92 ARG A CA 1
ATOM 695 C C . ARG A 1 92 ? 15.818 2.248 -2.166 1.00 61.28 92 ARG A C 1
ATOM 697 O O . ARG A 1 92 ? 14.650 2.113 -1.743 1.00 61.28 92 ARG A O 1
#

Nearest PDB structures (foldseek):
  4fhm-assembly1_A  TM=3.665E-01  e=2.748E+00  Schizosaccharomyces pombe 972h-
  8ilu-assembly1_B  TM=4.856E-01  e=4.697E+00  Mus musculus
  9ewq-assembly1_D  TM=4.764E-01  e=3.928E+00  Influenza A virus
  6h64-assembly4_D  TM=4.823E-01  e=7.564E+00  Homo sapiens

Foldseek 3Di:
DDDDDDDPQNVLQVVLVVLCVQWAAPVVADDDDKDDPSVQSWIAHPQRWIKHAPPPSQKMWTWAFDPDPQRKIKIWITGRNDTDDIDIDHDD

pLDDT: mean 89.99, std 8.17, r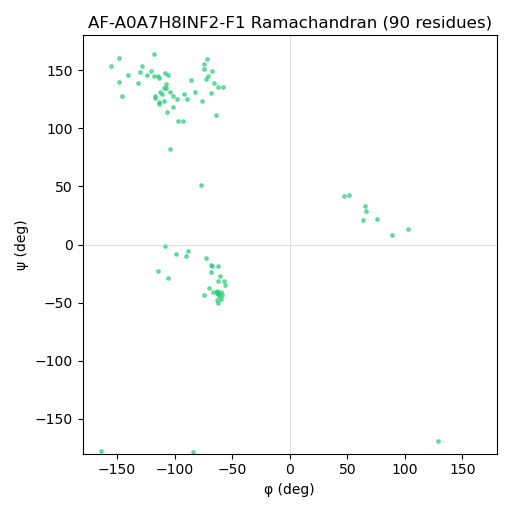ange [55.56, 97.75]

Secondary structure (DSSP, 8-state):
-------HHHHHHHHHHHHHHHHS-GGG--SS--EEETTTTEEE-TTS-EEEEEGGGTEEEEEEE-SSTT-EEEEEEEETTEEEEEEEEE--

Radius of gyration: 14.23 Å; Cα contacts (8 Å, |Δi|>4): 168; chains: 1; bounding box: 41×26×37 Å

Mean predicted aligned error: 4.59 Å

Sequence (92 aa):
MRVKPVDGRRAAGARLLAVVVQHAELAALPPGAWTSEASQGRLMDAEGDVWFIEDGGRAVQRLRFLPCRCGCAELTTYRDGREISREVGPAR